Protein AF-A0A7C3SSB2-F1 (afdb_monomer_lite)

Structure (mmCIF, N/CA/C/O backbone):
data_AF-A0A7C3SSB2-F1
#
_entry.id   AF-A0A7C3SSB2-F1
#
loop_
_atom_site.group_PDB
_atom_site.id
_atom_site.type_symbol
_atom_site.label_atom_id
_atom_site.label_alt_id
_atom_site.label_comp_id
_atom_site.label_asym_id
_atom_site.label_entity_id
_atom_site.label_seq_id
_atom_site.pdbx_PDB_ins_code
_atom_site.Cartn_x
_atom_site.Cartn_y
_atom_site.Cartn_z
_atom_site.occupancy
_atom_site.B_iso_or_equiv
_atom_site.auth_seq_id
_atom_site.auth_comp_id
_atom_site.auth_asym_id
_atom_site.auth_atom_id
_atom_site.pdbx_PDB_model_num
ATOM 1 N N . MET A 1 1 ? -32.236 -20.055 51.423 1.00 51.62 1 MET A N 1
ATOM 2 C CA . MET A 1 1 ? -33.042 -19.809 50.203 1.00 51.62 1 MET A CA 1
ATOM 3 C C . MET A 1 1 ? -32.520 -18.613 49.376 1.00 51.62 1 MET A C 1
ATOM 5 O O . MET A 1 1 ? -33.290 -18.018 48.640 1.00 51.62 1 MET A O 1
ATOM 9 N N . PHE A 1 2 ? -31.217 -18.276 49.443 1.00 52.78 2 PHE A N 1
ATOM 10 C CA . PHE A 1 2 ? -30.633 -17.080 48.796 1.00 52.78 2 PHE A CA 1
ATOM 11 C C . PHE A 1 2 ? -29.682 -17.376 47.610 1.00 52.78 2 PHE A C 1
ATOM 13 O O . PHE A 1 2 ? -29.154 -16.440 47.021 1.00 52.78 2 PHE A O 1
ATOM 20 N N . ASN A 1 3 ? -29.485 -18.641 47.216 1.00 57.94 3 ASN A N 1
ATOM 21 C CA . ASN A 1 3 ? -28.433 -19.020 46.255 1.00 57.94 3 ASN A CA 1
ATOM 22 C C . ASN A 1 3 ? -28.807 -18.801 44.774 1.00 57.94 3 ASN A C 1
ATOM 24 O O . ASN A 1 3 ? -28.004 -18.315 43.990 1.00 57.94 3 ASN A O 1
ATOM 28 N N . ASN A 1 4 ? -30.065 -19.043 44.397 1.00 60.53 4 ASN A N 1
ATOM 29 C CA . ASN A 1 4 ? -30.451 -19.156 42.981 1.00 60.53 4 ASN A CA 1
ATOM 30 C C . ASN A 1 4 ? -30.357 -17.838 42.185 1.00 60.53 4 ASN A C 1
ATOM 32 O O . ASN A 1 4 ? -30.259 -17.854 40.957 1.00 60.53 4 ASN A O 1
ATOM 36 N N . ARG A 1 5 ? -30.418 -16.685 42.868 1.00 61.84 5 ARG A N 1
ATOM 37 C CA . ARG A 1 5 ? -30.336 -15.365 42.218 1.00 61.84 5 ARG A CA 1
ATOM 38 C C . ARG A 1 5 ? -28.901 -14.932 41.934 1.00 61.84 5 ARG A C 1
ATOM 40 O O . ARG A 1 5 ? -28.680 -14.267 40.929 1.00 61.84 5 ARG A O 1
ATOM 47 N N . LEU A 1 6 ? -27.946 -15.336 42.771 1.00 60.91 6 LEU A N 1
ATOM 48 C CA . LEU A 1 6 ? -26.520 -15.074 42.554 1.00 60.91 6 LEU A CA 1
ATOM 49 C C . LEU A 1 6 ? -25.970 -15.962 41.427 1.00 60.91 6 LEU A C 1
ATOM 51 O O . LEU A 1 6 ? -25.286 -15.457 40.541 1.00 60.91 6 LEU A O 1
ATOM 55 N N . ASP A 1 7 ? -26.379 -17.233 41.386 1.00 73.44 7 ASP A N 1
ATOM 56 C CA . ASP A 1 7 ? -25.974 -18.197 40.349 1.00 73.44 7 ASP A CA 1
ATOM 57 C C . ASP A 1 7 ? -26.478 -17.791 38.945 1.00 73.44 7 ASP A C 1
ATOM 59 O O . ASP A 1 7 ? -25.761 -17.898 37.947 1.00 73.44 7 ASP A O 1
ATOM 63 N N . SER A 1 8 ? -27.695 -17.240 38.867 1.00 74.38 8 SER A N 1
ATOM 64 C CA . SER A 1 8 ? -28.274 -16.736 37.610 1.00 74.38 8 SER A CA 1
ATOM 65 C C . SER A 1 8 ? -27.573 -15.470 37.105 1.00 74.38 8 SER A C 1
ATOM 67 O O . SER A 1 8 ? -27.343 -15.339 35.907 1.00 74.38 8 SER A O 1
ATOM 69 N N . ILE A 1 9 ? -27.199 -14.547 37.999 1.00 78.06 9 ILE A N 1
ATOM 70 C CA . ILE A 1 9 ? -26.464 -13.324 37.631 1.00 78.06 9 ILE A CA 1
ATOM 71 C C . ILE A 1 9 ? -25.060 -13.671 37.137 1.00 78.06 9 ILE A C 1
ATOM 73 O O . ILE A 1 9 ? -24.618 -13.132 36.124 1.00 78.06 9 ILE A O 1
ATOM 77 N N . LEU A 1 10 ? -24.383 -14.603 37.812 1.00 73.81 10 LEU A N 1
ATOM 78 C CA . LEU A 1 10 ? -23.064 -15.072 37.400 1.00 73.81 10 LEU A CA 1
ATOM 79 C C . LEU A 1 10 ? -23.122 -15.734 36.015 1.00 73.81 10 LEU A C 1
ATOM 81 O O . LEU A 1 10 ? -22.282 -15.460 35.165 1.00 73.81 10 LEU A O 1
ATOM 85 N N . THR A 1 11 ? -24.159 -16.536 35.758 1.00 79.19 11 THR A N 1
ATOM 86 C CA . THR A 1 11 ? -24.369 -17.190 34.458 1.00 79.19 11 THR A CA 1
ATOM 87 C C . THR A 1 11 ? -24.627 -16.168 33.348 1.00 79.19 11 THR A C 1
ATOM 89 O O . THR A 1 11 ? -24.031 -16.261 32.278 1.00 79.19 11 THR A O 1
ATOM 92 N N . VAL A 1 12 ? -25.461 -15.153 33.598 1.00 79.38 12 VAL A N 1
ATOM 93 C CA . VAL A 1 12 ? -25.726 -14.076 32.627 1.00 79.38 12 VAL A CA 1
ATOM 94 C C . VAL A 1 12 ? -24.457 -13.269 32.335 1.00 79.38 12 VAL A C 1
ATOM 96 O O . VAL A 1 12 ? -24.174 -12.990 31.174 1.00 79.38 12 VAL A O 1
ATOM 99 N N . LEU A 1 13 ? -23.659 -12.942 33.356 1.00 77.12 13 LEU A N 1
ATOM 100 C CA . LEU A 1 13 ? -22.396 -12.215 33.184 1.00 77.12 13 LEU A CA 1
ATOM 101 C C . LEU A 1 13 ? -21.365 -13.016 32.378 1.00 77.12 13 LEU A C 1
ATOM 103 O O . LEU A 1 13 ? -20.706 -12.449 31.511 1.00 77.12 13 LEU A O 1
ATOM 107 N N . VAL A 1 14 ? -21.260 -14.328 32.612 1.00 77.12 14 VAL A N 1
ATOM 108 C CA . VAL A 1 14 ? -20.374 -15.212 31.838 1.00 77.12 14 VAL A CA 1
ATOM 109 C C . VAL A 1 14 ? -20.831 -15.311 30.380 1.00 77.12 14 VAL A C 1
ATOM 111 O O . VAL A 1 14 ? -20.005 -15.204 29.480 1.00 77.12 14 VAL A O 1
ATOM 114 N N . VAL A 1 15 ? -22.136 -15.438 30.120 1.00 74.69 15 VAL A N 1
ATOM 115 C CA . VAL A 1 15 ? -22.673 -15.481 28.748 1.00 74.69 15 VAL A CA 1
ATOM 116 C C . VAL A 1 15 ? -22.433 -14.159 28.011 1.00 74.69 15 VAL A C 1
ATOM 118 O O . VAL A 1 15 ? -21.982 -14.177 26.870 1.00 74.69 15 VAL A O 1
ATOM 121 N N . VAL A 1 16 ? -22.654 -13.009 28.656 1.00 74.19 16 VAL A N 1
ATOM 122 C CA . VAL A 1 16 ? -22.381 -11.688 28.057 1.00 74.19 16 VAL A CA 1
ATOM 123 C C . VAL A 1 16 ? -20.888 -11.498 27.771 1.00 74.19 16 VAL A C 1
ATOM 125 O O . VAL A 1 16 ? -20.537 -10.986 26.710 1.00 74.19 16 VAL A O 1
ATOM 128 N N . ALA A 1 17 ? -20.005 -11.959 28.661 1.00 69.81 17 ALA A N 1
ATOM 129 C CA . ALA A 1 17 ? -18.559 -11.900 28.446 1.00 69.81 17 ALA A CA 1
ATOM 130 C C . ALA A 1 17 ? -18.095 -12.767 27.258 1.00 69.81 17 ALA A C 1
ATOM 132 O O . ALA A 1 17 ? -17.182 -12.367 26.542 1.00 69.81 17 ALA A O 1
ATOM 133 N N . ILE A 1 18 ? -18.745 -13.910 27.005 1.00 67.88 18 ILE A N 1
ATOM 134 C CA . ILE A 1 18 ? -18.444 -14.786 25.857 1.00 67.88 18 ILE A CA 1
ATOM 135 C C . ILE A 1 18 ? -18.898 -14.160 24.526 1.00 67.88 18 ILE A C 1
ATOM 137 O O . ILE A 1 18 ? -18.250 -14.369 23.505 1.00 67.88 18 ILE A O 1
ATOM 141 N N . PHE A 1 19 ? -19.974 -13.367 24.516 1.00 61.47 19 PHE A N 1
ATOM 142 C CA . PHE A 1 19 ? -20.441 -12.668 23.308 1.00 61.47 19 PHE A CA 1
ATOM 143 C C . PHE A 1 19 ? -19.712 -11.346 23.026 1.00 61.47 19 PHE A C 1
ATOM 145 O O . PHE A 1 19 ? -19.799 -10.833 21.914 1.00 61.47 19 PHE A O 1
ATOM 152 N N . ALA A 1 20 ? -18.969 -10.803 23.991 1.00 65.69 20 ALA A N 1
ATOM 153 C CA . ALA A 1 20 ? -18.216 -9.557 23.842 1.00 65.69 20 ALA A CA 1
ATOM 154 C C . ALA A 1 20 ? -16.820 -9.753 23.217 1.00 65.69 20 ALA A C 1
ATOM 156 O O . ALA A 1 20 ? -15.899 -8.987 23.504 1.00 65.69 20 ALA A O 1
ATOM 157 N N . VAL A 1 21 ? -16.635 -10.770 22.367 1.00 64.25 21 VAL A N 1
ATOM 158 C CA . VAL A 1 21 ? -15.401 -10.899 21.583 1.00 64.25 21 VAL A CA 1
ATOM 159 C C . VAL A 1 21 ? -15.396 -9.780 20.547 1.00 64.25 21 VAL A C 1
ATOM 161 O O . VAL A 1 21 ? -16.152 -9.809 19.577 1.00 64.25 21 VAL A O 1
ATOM 164 N N . ALA A 1 22 ? -14.557 -8.770 20.769 1.00 62.12 22 ALA A N 1
ATOM 165 C CA . ALA A 1 22 ? -14.260 -7.771 19.758 1.00 62.12 22 ALA A CA 1
ATOM 166 C C . ALA A 1 22 ? -13.629 -8.487 18.558 1.00 62.12 22 ALA A C 1
ATOM 168 O O . ALA A 1 22 ? -12.539 -9.046 18.668 1.00 62.12 22 ALA A O 1
ATOM 169 N N . VAL A 1 23 ? -14.326 -8.498 17.422 1.00 62.84 23 VAL A N 1
ATOM 170 C CA . VAL A 1 23 ? -13.698 -8.857 16.149 1.00 62.84 23 VAL A CA 1
ATOM 171 C C . VAL A 1 23 ? -12.656 -7.768 15.881 1.00 62.84 23 VAL A C 1
ATOM 173 O O . VAL A 1 23 ? -13.039 -6.594 15.862 1.00 62.84 23 VAL A O 1
ATOM 176 N N . PRO A 1 24 ? -11.359 -8.097 15.740 1.00 61.25 24 PRO A N 1
ATOM 177 C CA . PRO A 1 24 ? -10.380 -7.087 15.371 1.00 61.25 24 PRO A CA 1
ATOM 178 C C . PRO A 1 24 ? -10.797 -6.507 14.017 1.00 61.25 24 PRO A C 1
ATOM 180 O O . PRO A 1 24 ? -11.103 -7.253 13.086 1.00 61.25 24 PRO A O 1
ATOM 183 N N . ALA A 1 25 ? -10.865 -5.180 13.916 1.00 65.50 25 ALA A N 1
ATOM 184 C CA . ALA A 1 25 ? -10.977 -4.545 12.611 1.00 65.50 25 ALA A CA 1
ATOM 185 C C . ALA A 1 25 ? -9.742 -4.955 11.796 1.00 65.50 25 ALA A C 1
ATOM 187 O O . ALA A 1 25 ? -8.629 -4.845 12.311 1.00 65.50 25 ALA A O 1
ATOM 188 N N . ARG A 1 26 ? -9.939 -5.458 10.571 1.00 69.50 26 ARG A N 1
ATOM 189 C CA . ARG A 1 26 ? -8.825 -5.693 9.645 1.00 69.50 26 ARG A CA 1
ATOM 190 C C . ARG A 1 26 ? -8.131 -4.366 9.373 1.00 69.50 26 ARG A C 1
ATOM 192 O O . ARG A 1 26 ? -8.814 -3.366 9.131 1.00 69.50 26 ARG A O 1
ATOM 199 N N . ALA A 1 27 ? -6.810 -4.345 9.495 1.00 84.69 27 ALA A N 1
ATOM 200 C CA . ALA A 1 27 ? -6.047 -3.149 9.201 1.00 84.69 27 ALA A CA 1
ATOM 201 C C . ALA A 1 27 ? -6.006 -2.950 7.680 1.00 84.69 27 ALA A C 1
ATOM 203 O O . ALA A 1 27 ? -6.110 -3.895 6.899 1.00 84.69 27 ALA A O 1
ATOM 204 N N . VAL A 1 28 ? -5.906 -1.694 7.257 1.00 95.94 28 VAL A N 1
ATOM 205 C CA . VAL A 1 28 ? -5.693 -1.346 5.851 1.00 95.94 28 VAL A CA 1
ATOM 206 C C . VAL A 1 28 ? -4.252 -0.893 5.716 1.00 95.94 28 VAL A C 1
ATOM 208 O O . VAL A 1 28 ? -3.819 -0.007 6.455 1.00 95.94 28 VAL A O 1
ATOM 211 N N . VAL A 1 29 ? -3.538 -1.493 4.770 1.00 98.12 29 VAL A N 1
ATOM 212 C CA . VAL A 1 29 ? -2.202 -1.079 4.356 1.00 98.12 29 VAL A CA 1
ATOM 213 C C . VAL A 1 29 ? -2.319 -0.234 3.090 1.00 98.12 29 VAL A C 1
ATOM 215 O O . VAL A 1 29 ? -2.959 -0.626 2.115 1.00 98.12 29 VAL A O 1
ATOM 218 N N . TYR A 1 30 ? -1.708 0.942 3.100 1.00 97.56 30 TYR A N 1
ATOM 219 C CA . TYR A 1 30 ? -1.768 1.909 2.013 1.00 97.56 30 TYR A CA 1
ATOM 220 C C . TYR A 1 30 ? -0.507 1.846 1.159 1.00 97.56 30 TYR A C 1
ATOM 222 O O . TYR A 1 30 ? 0.613 1.824 1.677 1.00 97.56 30 TYR A O 1
ATOM 230 N N . VAL A 1 31 ? -0.705 1.876 -0.157 1.00 97.69 31 VAL A N 1
ATOM 231 C CA . VAL A 1 31 ? 0.366 1.932 -1.153 1.00 97.69 31 VAL A CA 1
ATOM 232 C C . VAL A 1 31 ? 0.121 3.123 -2.067 1.00 97.69 31 VAL A C 1
ATOM 234 O O . VAL A 1 31 ? -0.892 3.191 -2.762 1.00 97.69 31 VAL A O 1
ATOM 237 N N . ASP A 1 32 ? 1.063 4.052 -2.110 1.00 95.62 32 ASP A N 1
ATOM 238 C CA . ASP A 1 32 ? 1.027 5.225 -2.969 1.00 95.62 32 ASP A CA 1
ATOM 239 C C . ASP A 1 32 ? 2.446 5.607 -3.396 1.00 95.62 32 ASP A C 1
ATOM 241 O O . ASP A 1 32 ? 3.270 6.058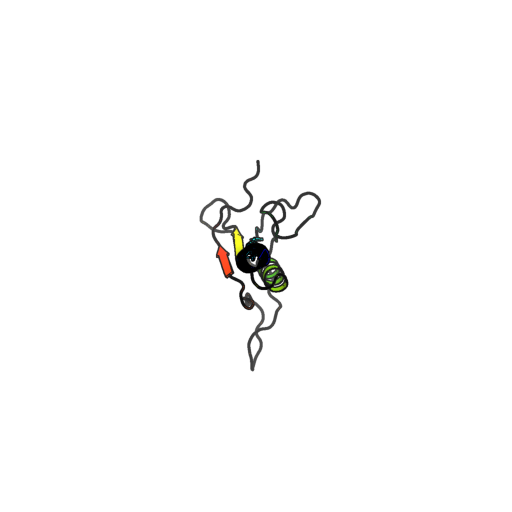 -2.602 1.00 95.62 32 ASP A O 1
ATOM 245 N N . LYS A 1 33 ? 2.702 5.479 -4.702 1.00 93.00 33 LYS A N 1
ATOM 246 C CA . LYS A 1 33 ? 3.995 5.786 -5.321 1.00 93.00 33 LYS A CA 1
ATOM 247 C C . LYS A 1 33 ? 4.430 7.241 -5.121 1.00 93.00 33 LYS A C 1
ATOM 249 O O . LYS A 1 33 ? 5.616 7.550 -5.221 1.00 93.00 33 LYS A O 1
ATOM 254 N N . MET A 1 34 ? 3.475 8.138 -4.880 1.00 91.56 34 MET A N 1
ATOM 255 C CA . MET A 1 34 ?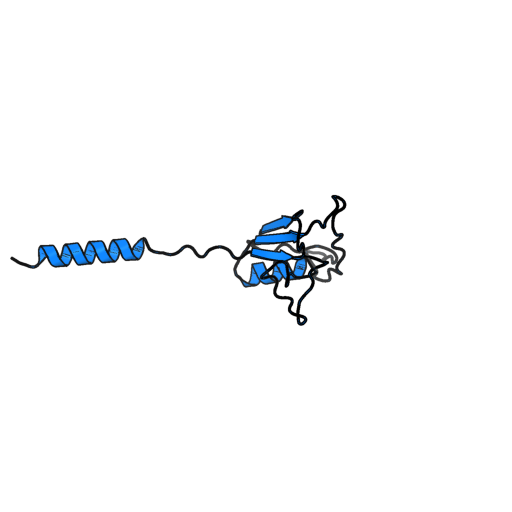 3.697 9.572 -4.709 1.00 91.56 34 MET A CA 1
ATOM 256 C C . MET A 1 34 ? 3.459 10.039 -3.267 1.00 91.56 34 MET A C 1
ATOM 258 O O . MET A 1 34 ? 3.372 11.247 -3.031 1.00 91.56 34 MET A O 1
ATOM 262 N N . ALA A 1 35 ? 3.391 9.116 -2.298 1.00 93.25 35 ALA A N 1
ATOM 263 C CA . ALA A 1 35 ? 3.249 9.466 -0.890 1.00 93.25 35 ALA A CA 1
ATOM 264 C C . ALA A 1 35 ? 4.358 10.438 -0.432 1.00 93.25 35 ALA A C 1
ATOM 266 O O . ALA A 1 35 ? 5.539 10.241 -0.746 1.00 93.25 35 ALA A O 1
ATOM 267 N N . PRO A 1 36 ? 4.016 11.482 0.347 1.00 92.56 36 PRO A N 1
ATOM 268 C CA . PRO A 1 36 ? 4.959 12.523 0.751 1.00 92.56 36 PRO A CA 1
ATOM 269 C C . PRO A 1 36 ? 5.978 12.062 1.800 1.00 92.56 36 PRO A C 1
ATOM 271 O O . PRO A 1 36 ? 7.008 12.719 1.945 1.00 92.56 36 PRO A O 1
ATOM 274 N N . ARG A 1 37 ? 5.690 10.983 2.549 1.00 92.75 37 ARG A N 1
ATOM 275 C CA . ARG A 1 37 ? 6.576 10.367 3.556 1.00 92.75 37 ARG A CA 1
ATOM 276 C C . ARG A 1 37 ? 7.211 11.400 4.502 1.00 92.75 37 ARG A C 1
ATOM 278 O O . ARG A 1 37 ? 8.435 11.568 4.530 1.00 92.75 37 ARG A O 1
ATOM 285 N N . PRO A 1 38 ? 6.403 12.153 5.275 1.00 89.56 38 PRO A N 1
ATOM 286 C CA . PRO A 1 38 ? 6.919 13.194 6.154 1.00 89.56 38 PRO A CA 1
ATOM 287 C C . PRO A 1 38 ? 7.918 12.606 7.157 1.00 89.56 38 PRO A C 1
ATOM 289 O O . PRO A 1 38 ? 7.658 11.594 7.802 1.00 89.56 38 PRO A O 1
ATOM 292 N N . GLY A 1 39 ? 9.087 13.238 7.276 1.00 90.44 39 GLY A N 1
ATOM 293 C CA . GLY A 1 39 ? 10.162 12.739 8.139 1.00 90.44 39 GLY A CA 1
ATOM 294 C C . GLY A 1 39 ? 10.822 11.442 7.654 1.00 90.44 39 GLY A C 1
ATOM 295 O O . GLY A 1 39 ? 11.584 10.853 8.413 1.00 90.44 39 GLY A O 1
ATOM 296 N N . GLY A 1 40 ? 10.551 11.009 6.417 1.00 90.88 40 GLY A N 1
ATOM 297 C CA . GLY A 1 40 ? 11.067 9.760 5.856 1.00 90.88 40 GLY A CA 1
ATOM 298 C C . GLY A 1 40 ? 10.376 8.507 6.394 1.00 90.88 40 GLY A C 1
ATOM 299 O O . GLY A 1 40 ? 10.949 7.428 6.304 1.00 90.88 40 GLY A O 1
ATOM 300 N N . VAL A 1 41 ? 9.187 8.646 6.991 1.00 95.19 41 VAL A N 1
ATOM 301 C CA . VAL A 1 41 ? 8.409 7.508 7.497 1.00 95.19 41 VAL A CA 1
ATOM 302 C C . VAL A 1 41 ? 7.587 6.898 6.368 1.00 95.19 41 VAL A C 1
ATOM 304 O O . VAL A 1 41 ? 6.808 7.589 5.709 1.00 95.19 41 VAL A O 1
ATOM 307 N N . GLU A 1 42 ? 7.754 5.594 6.198 1.00 96.06 42 GLU A N 1
ATOM 308 C CA . GLU A 1 42 ? 7.083 4.752 5.216 1.00 96.06 42 GLU A CA 1
ATOM 309 C C . GLU A 1 42 ? 6.670 3.464 5.932 1.00 96.06 42 GLU A C 1
ATOM 311 O O . GLU A 1 42 ? 7.477 2.563 6.147 1.00 96.06 42 GLU A O 1
ATOM 316 N N . ASP A 1 43 ? 5.440 3.456 6.439 1.00 96.12 43 ASP A N 1
ATOM 317 C CA . ASP A 1 43 ? 4.907 2.396 7.300 1.00 96.12 43 ASP A CA 1
ATOM 318 C C . ASP A 1 43 ? 3.612 1.775 6.761 1.00 96.12 43 ASP A C 1
ATOM 320 O O . ASP A 1 43 ? 3.120 0.799 7.324 1.00 96.12 43 ASP A O 1
ATOM 324 N N . GLY A 1 44 ? 3.044 2.331 5.688 1.00 96.50 44 GLY A N 1
ATOM 325 C CA . GLY A 1 44 ? 1.819 1.825 5.084 1.00 96.50 44 GLY A CA 1
ATOM 326 C C . GLY A 1 44 ? 0.560 2.056 5.919 1.00 96.50 44 GLY A C 1
ATOM 327 O O . GLY A 1 44 ? -0.487 1.544 5.546 1.00 96.50 44 GLY A O 1
ATOM 328 N N . LEU A 1 45 ? 0.605 2.803 7.028 1.00 94.88 45 LEU A N 1
ATOM 329 C CA . LEU A 1 45 ? -0.542 2.941 7.942 1.00 94.88 45 LEU A CA 1
ATOM 330 C C . LEU A 1 45 ? -1.483 4.095 7.576 1.00 94.88 45 LEU A C 1
ATOM 332 O O . LEU A 1 45 ? -2.614 4.164 8.061 1.00 94.88 45 LEU A O 1
ATOM 336 N N . THR A 1 46 ? -1.031 5.014 6.722 1.00 95.06 46 THR A N 1
ATOM 337 C CA . THR A 1 46 ? -1.822 6.135 6.202 1.00 95.06 46 THR A CA 1
ATOM 338 C C . THR A 1 46 ? -1.431 6.430 4.758 1.00 95.06 46 THR A C 1
ATOM 340 O O . THR A 1 46 ? -0.326 6.097 4.349 1.00 95.06 46 THR A O 1
ATOM 343 N N . TRP A 1 47 ? -2.260 7.159 4.003 1.00 95.50 47 TRP A N 1
ATOM 344 C CA . TRP A 1 47 ? -1.855 7.664 2.682 1.00 95.50 47 TRP A CA 1
ATOM 345 C C . TRP A 1 47 ? -0.585 8.534 2.718 1.00 95.50 47 TRP A C 1
ATOM 347 O O . TRP A 1 47 ? 0.189 8.534 1.769 1.00 95.50 47 TRP A O 1
ATOM 357 N N . ALA A 1 48 ? -0.341 9.277 3.806 1.00 94.94 48 ALA A N 1
ATOM 358 C CA . ALA A 1 48 ? 0.830 10.152 3.917 1.00 94.94 48 ALA A CA 1
ATOM 359 C C . ALA A 1 48 ? 2.146 9.375 4.102 1.00 94.94 48 ALA A C 1
ATOM 361 O O . ALA A 1 48 ? 3.206 9.860 3.704 1.00 94.94 48 ALA A O 1
ATOM 362 N N . THR A 1 49 ? 2.063 8.195 4.713 1.00 96.50 49 THR A N 1
ATOM 363 C CA . THR A 1 49 ? 3.182 7.296 5.035 1.00 96.50 49 THR A CA 1
ATOM 364 C C . THR A 1 49 ? 3.080 5.970 4.278 1.00 96.50 49 THR A C 1
ATOM 366 O O . THR A 1 49 ? 3.661 4.973 4.700 1.00 96.50 49 THR A O 1
ATOM 369 N N . ALA A 1 50 ? 2.319 5.949 3.181 1.00 97.31 50 ALA A N 1
ATOM 370 C CA . ALA A 1 50 ? 2.095 4.769 2.359 1.00 97.31 50 ALA A CA 1
ATOM 371 C C . ALA A 1 50 ? 3.403 4.260 1.737 1.00 97.31 50 ALA A C 1
ATOM 373 O O . ALA A 1 50 ? 4.307 5.056 1.477 1.00 97.31 50 ALA A O 1
ATOM 374 N N . PHE A 1 51 ? 3.469 2.952 1.482 1.00 97.69 51 PHE A N 1
ATOM 375 C CA . PHE A 1 51 ? 4.579 2.356 0.733 1.00 97.69 51 PHE A CA 1
ATOM 376 C C . PHE A 1 51 ? 4.562 2.816 -0.722 1.00 97.69 51 PHE A C 1
ATOM 378 O O . PHE A 1 51 ? 3.487 2.963 -1.309 1.00 97.69 51 PHE A O 1
ATOM 385 N N . ASP A 1 52 ? 5.729 2.989 -1.334 1.00 95.69 52 ASP A N 1
ATOM 386 C CA . ASP A 1 52 ? 5.828 3.310 -2.756 1.00 95.69 52 ASP A CA 1
ATOM 387 C C . ASP A 1 52 ? 5.785 2.076 -3.676 1.00 95.69 52 ASP A C 1
ATOM 389 O O . ASP A 1 52 ? 5.483 2.218 -4.870 1.00 95.69 52 ASP A O 1
ATOM 393 N N . THR A 1 53 ? 5.964 0.868 -3.125 1.00 96.31 53 THR A N 1
ATOM 394 C CA . THR A 1 53 ? 5.815 -0.400 -3.850 1.00 96.31 53 THR A CA 1
ATOM 395 C C . THR A 1 53 ? 4.608 -1.225 -3.400 1.00 96.31 53 THR A C 1
ATOM 397 O O . THR A 1 53 ? 4.200 -1.220 -2.238 1.00 96.31 53 THR A O 1
ATOM 400 N N . ILE A 1 54 ? 4.025 -1.990 -4.334 1.00 97.06 54 ILE A N 1
ATOM 401 C CA . ILE A 1 54 ? 2.894 -2.874 -4.011 1.00 97.06 54 ILE A CA 1
ATOM 402 C C . ILE A 1 54 ? 3.349 -4.068 -3.163 1.00 97.06 54 ILE A C 1
ATOM 404 O O . ILE A 1 54 ? 2.611 -4.491 -2.273 1.00 97.06 54 ILE A O 1
ATOM 408 N N . GLN A 1 55 ? 4.544 -4.609 -3.420 1.00 96.69 55 GLN A N 1
ATOM 409 C CA . GLN A 1 55 ? 5.015 -5.799 -2.709 1.00 96.69 55 GLN A CA 1
ATOM 410 C C . GLN A 1 55 ? 5.218 -5.522 -1.212 1.00 96.69 55 GLN A C 1
ATOM 412 O O . GLN A 1 55 ? 4.765 -6.322 -0.407 1.00 96.69 55 GLN A O 1
ATOM 417 N N . GLU A 1 56 ? 5.762 -4.364 -0.818 1.00 96.81 56 GLU A N 1
ATOM 418 C CA . GLU A 1 56 ? 5.892 -4.001 0.605 1.00 96.81 56 GLU A CA 1
ATOM 419 C C . GLU A 1 56 ? 4.536 -3.918 1.319 1.00 96.81 56 GLU A C 1
ATOM 421 O O . GLU A 1 56 ? 4.395 -4.372 2.456 1.00 96.81 56 GLU A O 1
ATOM 426 N N . GLY A 1 57 ? 3.510 -3.398 0.635 1.00 97.50 57 GLY A N 1
ATOM 427 C CA . GLY A 1 57 ? 2.152 -3.366 1.172 1.00 97.50 57 GLY A CA 1
ATOM 428 C C . GLY A 1 57 ? 1.573 -4.765 1.402 1.00 97.50 57 GLY A C 1
ATOM 429 O O . GLY A 1 57 ? 0.969 -5.023 2.445 1.00 97.50 57 GLY A O 1
ATOM 430 N N . ILE A 1 58 ? 1.788 -5.680 0.452 1.00 97.25 58 ILE A N 1
ATOM 431 C CA . ILE A 1 58 ? 1.376 -7.086 0.575 1.00 97.25 58 ILE A CA 1
ATOM 432 C C . ILE A 1 58 ? 2.134 -7.780 1.710 1.00 97.25 58 ILE A C 1
ATOM 434 O O . ILE A 1 58 ? 1.514 -8.465 2.526 1.00 97.25 58 ILE A O 1
ATOM 438 N N . ASP A 1 59 ? 3.447 -7.576 1.792 1.00 95.88 59 ASP A N 1
ATOM 439 C CA . ASP A 1 59 ? 4.308 -8.209 2.789 1.00 95.88 59 ASP A CA 1
ATOM 440 C C . ASP A 1 59 ? 3.914 -7.772 4.209 1.00 95.88 59 ASP A C 1
ATOM 442 O O . ASP A 1 59 ? 3.807 -8.610 5.111 1.00 95.88 59 ASP A O 1
ATOM 446 N N . LEU A 1 60 ? 3.610 -6.481 4.414 1.00 96.81 60 LEU A N 1
ATOM 447 C CA . LEU A 1 60 ? 3.103 -5.995 5.699 1.00 96.81 60 LEU A CA 1
ATOM 448 C C . LEU A 1 60 ? 1.720 -6.577 6.021 1.00 96.81 60 LEU A C 1
ATOM 450 O O . LEU A 1 60 ? 1.514 -7.062 7.132 1.00 96.81 60 LEU A O 1
ATOM 454 N N . ALA A 1 61 ? 0.782 -6.569 5.069 1.00 96.69 61 ALA A N 1
ATOM 455 C CA . ALA A 1 61 ? -0.557 -7.123 5.282 1.00 96.69 61 ALA A CA 1
ATOM 456 C C . ALA A 1 61 ? -0.510 -8.620 5.644 1.00 96.69 61 ALA A C 1
ATOM 458 O O . ALA A 1 61 ? -1.251 -9.085 6.513 1.00 96.69 61 ALA A O 1
ATOM 459 N N . SER A 1 62 ? 0.399 -9.372 5.020 1.00 95.38 62 SER A N 1
ATOM 460 C CA . SER A 1 62 ? 0.672 -10.769 5.366 1.00 95.38 62 SER A CA 1
ATOM 461 C C . SER A 1 62 ? 1.237 -10.899 6.784 1.00 95.38 62 SER A C 1
ATOM 463 O O . SER A 1 62 ? 0.729 -11.685 7.587 1.00 95.38 62 SER A O 1
ATOM 465 N N . ALA A 1 63 ? 2.222 -10.069 7.148 1.00 94.31 63 ALA A N 1
ATOM 466 C CA . A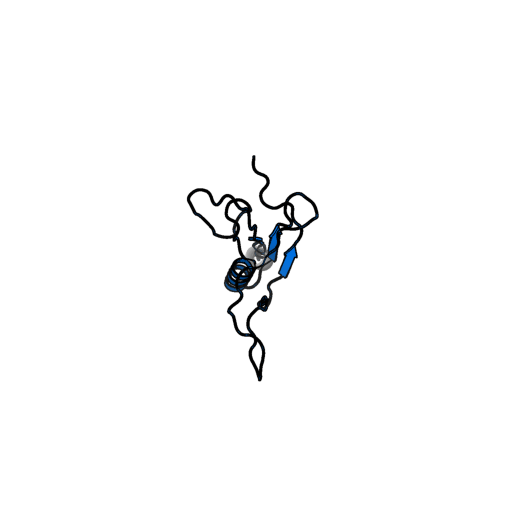LA A 1 63 ? 2.825 -10.063 8.483 1.00 94.31 63 ALA A CA 1
ATOM 467 C C . ALA A 1 63 ? 1.825 -9.730 9.610 1.00 94.31 63 ALA A C 1
ATOM 469 O O . ALA A 1 63 ? 2.012 -10.166 10.748 1.00 94.31 63 ALA A O 1
ATOM 470 N N . LEU A 1 64 ? 0.752 -8.998 9.297 1.00 91.44 64 LEU A N 1
ATOM 471 C CA . LEU A 1 64 ? -0.352 -8.691 10.211 1.00 91.44 64 LEU A CA 1
ATOM 472 C C . LEU A 1 64 ? -1.404 -9.814 10.315 1.00 91.44 64 LEU A C 1
ATOM 474 O O . LEU A 1 64 ? -2.313 -9.732 11.141 1.00 91.44 64 LEU A O 1
ATOM 478 N N . GLY A 1 65 ? -1.253 -10.904 9.554 1.00 90.06 65 GLY A N 1
ATOM 479 C CA . GLY A 1 65 ? -2.143 -12.069 9.586 1.00 90.06 65 GLY A CA 1
ATOM 480 C C . GLY A 1 65 ? -3.233 -12.071 8.510 1.00 90.06 65 GLY A C 1
ATOM 481 O O . GLY A 1 65 ? -4.182 -12.855 8.616 1.00 90.06 65 GLY A O 1
ATOM 482 N N . GLY A 1 66 ? -3.095 -11.233 7.480 1.00 86.06 66 GLY A N 1
ATOM 483 C CA . GLY A 1 66 ? -4.021 -11.125 6.357 1.00 86.06 66 GLY A CA 1
ATOM 484 C C . GLY A 1 66 ? -4.946 -9.917 6.483 1.00 86.06 66 GLY A C 1
ATOM 485 O O . GLY A 1 66 ? -5.903 -9.934 7.261 1.00 86.06 66 GLY A O 1
ATOM 486 N N . ASP A 1 67 ? -4.677 -8.910 5.655 1.00 90.50 67 ASP A N 1
ATOM 487 C CA . ASP A 1 67 ? -5.320 -7.595 5.662 1.00 90.50 67 ASP A CA 1
ATOM 488 C C . ASP A 1 67 ? -5.602 -7.083 4.237 1.00 90.50 67 ASP A C 1
ATOM 490 O O . ASP A 1 67 ? -5.310 -7.744 3.231 1.00 90.50 67 ASP A O 1
ATOM 494 N N . GLU A 1 68 ? -6.220 -5.905 4.149 1.00 96.56 68 GLU A N 1
ATOM 495 C CA . GLU A 1 68 ? -6.469 -5.228 2.879 1.00 96.56 68 GLU A CA 1
ATOM 496 C C . GLU A 1 68 ? -5.303 -4.311 2.506 1.00 96.56 68 GLU A C 1
ATOM 498 O O . GLU A 1 68 ? -4.796 -3.561 3.335 1.00 96.56 68 GLU A O 1
ATOM 503 N N . VAL A 1 69 ? -4.931 -4.316 1.230 1.00 98.38 69 VAL A N 1
ATOM 504 C CA . VAL A 1 69 ? -3.953 -3.407 0.633 1.00 98.38 69 VAL A CA 1
ATOM 505 C C . VAL A 1 69 ? -4.679 -2.504 -0.354 1.00 98.38 69 VAL A C 1
ATOM 507 O O . VAL A 1 69 ? -5.303 -2.984 -1.305 1.00 98.38 69 VAL A O 1
ATOM 510 N N . TRP A 1 70 ? -4.627 -1.195 -0.122 1.00 97.62 70 TRP A N 1
ATOM 511 C CA . TRP A 1 70 ? -5.282 -0.178 -0.944 1.00 97.62 70 TRP A CA 1
ATOM 512 C C . TRP A 1 70 ? -4.235 0.616 -1.728 1.00 97.62 70 TRP A C 1
ATOM 514 O O . TRP A 1 70 ? -3.416 1.329 -1.149 1.00 97.62 70 TRP A O 1
ATOM 524 N N . VAL A 1 71 ? -4.275 0.501 -3.057 1.00 97.31 71 VAL A N 1
ATOM 525 C CA . VAL A 1 71 ? -3.280 1.076 -3.972 1.00 97.31 71 VAL A CA 1
ATOM 526 C C . VAL A 1 71 ? -3.813 2.331 -4.669 1.00 97.31 71 VAL A C 1
ATOM 528 O O . VAL A 1 71 ? -4.870 2.307 -5.316 1.00 97.31 71 VAL A O 1
ATOM 531 N N . ALA A 1 72 ? -3.063 3.428 -4.587 1.00 95.44 72 ALA A N 1
ATOM 532 C CA . ALA A 1 72 ? -3.373 4.674 -5.275 1.00 95.44 72 ALA A CA 1
ATOM 533 C C . ALA A 1 72 ? -3.322 4.509 -6.806 1.00 95.44 72 ALA A C 1
ATOM 535 O O . ALA A 1 72 ? -2.364 3.999 -7.380 1.00 95.44 72 ALA A O 1
ATOM 536 N N . GLY A 1 73 ? -4.362 4.979 -7.490 1.00 92.00 73 GLY A N 1
ATOM 537 C CA . GLY A 1 73 ? -4.433 5.095 -8.945 1.00 92.00 73 GLY A CA 1
ATOM 538 C C . GLY A 1 73 ? -3.919 6.435 -9.477 1.00 92.00 73 GLY A C 1
ATOM 539 O O . GLY A 1 73 ? -3.774 6.591 -10.684 1.00 92.00 73 GLY A O 1
ATOM 540 N N . GLY A 1 74 ? -3.629 7.402 -8.610 1.00 82.12 74 GLY A N 1
ATOM 541 C CA . GLY A 1 74 ? -3.164 8.725 -9.012 1.00 82.12 74 GLY A CA 1
ATOM 542 C C . GLY A 1 74 ? -4.249 9.611 -9.653 1.00 82.12 74 GLY A C 1
ATOM 543 O O . GLY A 1 74 ? -5.323 9.149 -10.038 1.00 82.12 74 GLY A O 1
ATOM 544 N N . PRO A 1 75 ? -3.971 10.915 -9.815 1.00 73.19 75 PRO A N 1
ATOM 545 C CA . PRO A 1 75 ? -5.013 11.943 -9.920 1.00 73.19 75 PRO A CA 1
ATOM 546 C C . PRO A 1 75 ? -5.727 12.068 -11.280 1.00 73.19 75 PRO A C 1
ATOM 548 O O . PRO A 1 75 ? -6.535 12.975 -11.442 1.00 73.19 75 PRO A O 1
ATOM 551 N N . ASN A 1 76 ? -5.427 11.244 -12.298 1.00 60.06 76 ASN A N 1
ATOM 552 C CA . ASN A 1 76 ? -5.876 11.522 -13.679 1.00 60.06 76 ASN A CA 1
ATOM 553 C C . ASN A 1 76 ? -6.232 10.300 -14.543 1.00 60.06 76 ASN A C 1
ATOM 555 O O . ASN A 1 76 ? -5.921 10.291 -15.733 1.00 60.06 76 ASN A O 1
ATOM 559 N N . GLY A 1 77 ? -6.868 9.262 -13.990 1.00 58.41 77 GLY A N 1
ATOM 560 C CA . GLY A 1 77 ? -7.443 8.130 -14.749 1.00 58.41 77 GLY A CA 1
ATOM 561 C C . GLY A 1 77 ? -6.451 7.238 -15.521 1.00 58.41 77 GLY A C 1
ATOM 562 O O . GLY A 1 77 ? -6.792 6.117 -15.881 1.00 58.41 77 GLY A O 1
ATOM 563 N N . GLY A 1 78 ? -5.223 7.710 -15.747 1.00 64.50 78 GLY A N 1
ATOM 564 C CA . GLY A 1 78 ? -4.121 6.993 -16.375 1.00 64.50 78 GLY A CA 1
ATOM 565 C C . GLY A 1 78 ? -3.345 6.088 -15.422 1.00 64.50 78 GLY A C 1
ATOM 566 O O . GLY A 1 78 ? -2.512 5.325 -15.900 1.00 64.50 78 GLY A O 1
ATOM 567 N N . GLY A 1 79 ? -3.624 6.125 -14.115 1.00 78.00 79 GLY A N 1
ATOM 568 C CA . GLY A 1 79 ? -2.923 5.274 -13.158 1.00 78.00 79 GLY A CA 1
ATOM 569 C C . GLY A 1 79 ? -1.556 5.833 -12.751 1.00 78.00 79 GLY A C 1
ATOM 570 O O . GLY A 1 79 ? -0.875 6.484 -13.546 1.00 78.00 79 GLY A O 1
ATOM 571 N N . TYR A 1 80 ? -1.091 5.497 -11.551 1.00 88.62 80 TYR A N 1
ATOM 572 C CA . TYR A 1 80 ? 0.341 5.299 -11.352 1.00 88.62 80 TYR A CA 1
ATOM 573 C C . TYR A 1 80 ? 0.740 3.946 -11.944 1.00 88.62 80 TYR A C 1
ATOM 575 O O . TYR A 1 80 ? 0.009 2.962 -11.829 1.00 88.62 80 TYR A O 1
ATOM 583 N N . VAL A 1 81 ? 1.908 3.893 -12.587 1.00 90.81 81 VAL A N 1
ATOM 584 C CA . VAL A 1 81 ? 2.506 2.628 -13.025 1.00 90.81 81 VAL A CA 1
ATOM 585 C C . VAL A 1 81 ? 3.383 2.106 -11.894 1.00 90.81 81 VAL A C 1
ATOM 587 O O . VAL A 1 81 ? 4.338 2.773 -11.500 1.00 90.81 81 VAL A O 1
ATOM 590 N N . TYR A 1 82 ? 3.064 0.918 -11.391 1.00 93.06 82 TYR A N 1
ATOM 591 C CA . TYR A 1 82 ? 3.839 0.192 -10.385 1.00 93.06 82 TYR A CA 1
ATOM 592 C C . TYR A 1 82 ? 4.757 -0.822 -11.077 1.00 93.06 82 TYR A C 1
ATOM 594 O O . TYR A 1 82 ? 4.383 -1.967 -11.358 1.00 93.06 82 TYR A O 1
ATOM 602 N N . ASP A 1 83 ? 5.930 -0.320 -11.459 1.00 92.38 83 ASP A N 1
ATOM 603 C CA . ASP A 1 83 ? 7.015 -0.998 -12.169 1.00 92.38 83 ASP A CA 1
ATOM 604 C C . ASP A 1 83 ? 8.239 -1.255 -11.273 1.00 92.38 83 ASP A C 1
ATOM 606 O O . ASP A 1 83 ? 9.367 -1.325 -11.761 1.00 92.38 83 ASP A O 1
ATOM 610 N N . GLU A 1 84 ? 8.030 -1.394 -9.960 1.00 93.50 84 GLU A N 1
ATOM 611 C CA . GLU A 1 84 ? 9.081 -1.809 -9.035 1.00 93.50 84 GLU A CA 1
ATOM 612 C C . GLU A 1 84 ? 9.754 -3.116 -9.489 1.00 93.50 84 GLU A C 1
ATOM 614 O O . GLU A 1 84 ? 9.125 -4.012 -10.062 1.00 93.50 84 GLU A O 1
ATOM 619 N N . LEU A 1 85 ? 11.059 -3.239 -9.230 1.00 92.62 85 LEU A N 1
ATOM 620 C CA . LEU A 1 85 ? 11.794 -4.461 -9.537 1.00 92.62 85 LEU 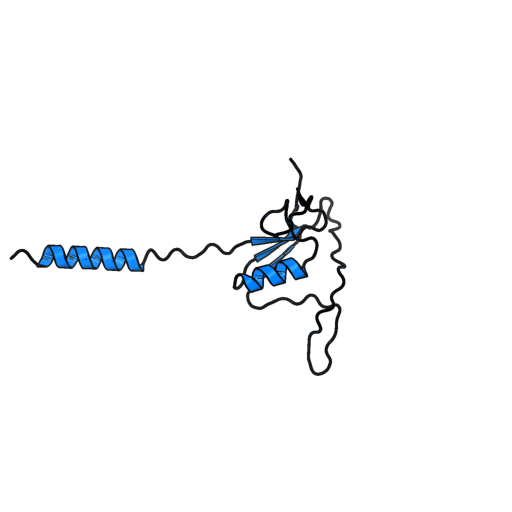A CA 1
ATOM 621 C C . LEU A 1 85 ? 11.296 -5.595 -8.631 1.00 92.62 85 LEU A C 1
ATOM 623 O O . LEU A 1 85 ? 11.511 -5.562 -7.422 1.00 92.62 85 LEU A O 1
ATOM 627 N N . ARG A 1 86 ? 10.689 -6.629 -9.219 1.00 92.12 86 ARG A N 1
ATOM 628 C CA . ARG A 1 86 ? 10.182 -7.791 -8.475 1.00 92.12 86 ARG A CA 1
ATOM 629 C C . ARG A 1 86 ? 11.166 -8.947 -8.564 1.00 92.12 86 ARG A C 1
ATOM 631 O O . ARG A 1 86 ? 11.262 -9.608 -9.595 1.00 92.12 86 ARG A O 1
ATOM 638 N N . THR A 1 87 ? 11.917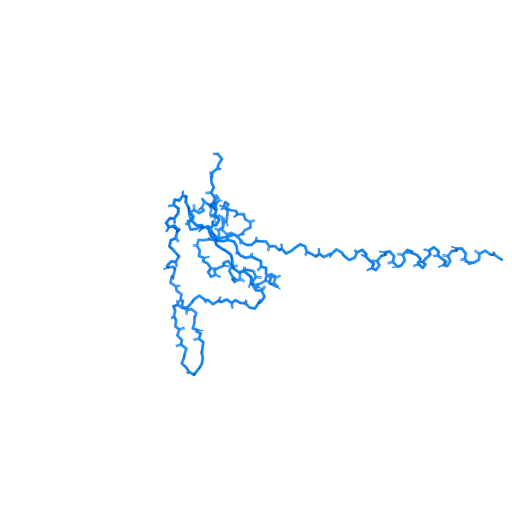 -9.157 -7.490 1.00 89.88 87 THR A N 1
ATOM 639 C CA . THR A 1 87 ? 12.997 -10.155 -7.412 1.00 89.88 87 THR A CA 1
ATOM 640 C C . THR A 1 87 ? 12.594 -11.440 -6.702 1.00 89.88 87 THR A C 1
ATOM 642 O O . THR A 1 87 ? 13.421 -12.339 -6.599 1.00 89.88 87 THR A O 1
ATOM 645 N N . VAL A 1 88 ? 11.365 -11.527 -6.179 1.00 86.31 88 VAL A N 1
ATOM 646 C CA . VAL A 1 88 ? 10.893 -12.723 -5.476 1.00 86.31 88 VAL A CA 1
ATOM 647 C C . VAL A 1 88 ? 10.566 -13.812 -6.507 1.00 86.31 88 VAL A C 1
ATOM 649 O O . VAL A 1 88 ? 9.636 -13.631 -7.300 1.00 86.31 88 VAL A O 1
ATOM 652 N N . PRO A 1 89 ? 11.301 -14.938 -6.507 1.00 87.56 89 PRO A N 1
ATOM 653 C CA . PRO A 1 89 ? 11.048 -16.037 -7.425 1.00 87.56 89 PRO A CA 1
ATOM 654 C C . PRO A 1 89 ? 9.757 -16.766 -7.048 1.00 87.56 89 PRO A C 1
ATOM 656 O O . PRO A 1 89 ? 9.570 -17.141 -5.890 1.00 87.56 89 PRO A O 1
ATOM 659 N N . TRP A 1 90 ? 8.901 -17.057 -8.030 1.00 83.81 90 TRP A N 1
ATOM 660 C CA . TRP A 1 90 ? 7.671 -17.823 -7.803 1.00 83.81 90 TRP A CA 1
ATOM 661 C C . TRP A 1 90 ? 7.435 -18.932 -8.828 1.00 83.81 90 TRP A C 1
ATOM 663 O O . TRP A 1 90 ? 7.848 -18.839 -9.984 1.00 83.81 90 TRP A O 1
ATOM 673 N N . GLY A 1 91 ? 6.728 -19.978 -8.388 1.00 78.00 91 GLY A N 1
ATOM 674 C CA . GLY A 1 91 ? 6.385 -21.159 -9.180 1.00 78.00 91 GLY A CA 1
ATOM 675 C C . GLY A 1 91 ? 7.421 -22.282 -9.094 1.00 78.00 91 GLY A C 1
ATOM 676 O O . GLY A 1 91 ? 8.551 -22.077 -8.683 1.00 78.00 91 GLY A O 1
ATOM 677 N N . ALA A 1 92 ? 7.011 -23.493 -9.472 1.00 81.00 92 ALA A N 1
ATOM 678 C CA . ALA A 1 92 ? 7.860 -24.675 -9.628 1.00 81.00 92 ALA A CA 1
ATOM 679 C C . ALA A 1 92 ? 7.372 -25.461 -10.863 1.00 81.00 92 ALA A C 1
ATOM 681 O O . ALA A 1 92 ? 6.179 -25.391 -11.175 1.00 81.00 92 ALA A O 1
ATOM 682 N N . PRO A 1 93 ? 8.223 -26.219 -11.587 1.00 82.44 93 PRO A N 1
ATOM 683 C CA . PRO A 1 93 ? 9.624 -26.570 -11.306 1.00 82.44 93 PRO A CA 1
ATOM 684 C C . PRO A 1 93 ? 10.663 -25.536 -11.777 1.00 82.44 93 PRO A C 1
ATOM 686 O O . PRO A 1 93 ? 11.857 -25.736 -11.574 1.00 82.44 93 PRO A O 1
ATOM 689 N N . SER A 1 94 ? 10.234 -24.454 -12.425 1.00 81.56 94 SER A N 1
ATOM 690 C CA . SER A 1 94 ? 11.088 -23.319 -12.774 1.00 81.56 94 SER A CA 1
ATOM 691 C C . SER A 1 94 ? 10.513 -22.077 -12.122 1.00 81.56 94 SER A C 1
ATOM 693 O O . SER A 1 94 ? 9.362 -21.731 -12.386 1.00 81.56 94 SER A O 1
ATOM 695 N N . ASN A 1 95 ? 11.308 -21.437 -11.273 1.00 85.12 95 ASN A N 1
ATOM 696 C CA . ASN A 1 95 ? 10.909 -20.195 -10.642 1.00 85.12 95 ASN A CA 1
ATOM 697 C C . ASN A 1 95 ? 11.107 -19.046 -11.638 1.00 85.12 95 ASN A C 1
ATOM 699 O O . ASN A 1 95 ? 12.088 -19.039 -12.387 1.00 85.12 95 ASN A O 1
ATOM 703 N N . VAL A 1 96 ? 10.192 -18.083 -11.634 1.00 84.31 96 VAL A N 1
ATOM 704 C CA . VAL A 1 96 ? 10.292 -16.858 -12.433 1.00 84.31 96 VAL A CA 1
ATOM 705 C C . VAL A 1 96 ? 10.237 -15.632 -11.529 1.00 84.31 96 VAL A C 1
ATOM 707 O O . VAL A 1 96 ? 9.422 -15.578 -10.608 1.00 84.31 96 VAL A O 1
ATOM 710 N N . ASP A 1 97 ? 11.087 -14.653 -11.824 1.00 87.94 97 ASP A N 1
ATOM 711 C CA . ASP A 1 97 ? 11.063 -13.328 -11.200 1.00 87.94 97 ASP A CA 1
ATOM 712 C C . ASP A 1 97 ? 10.152 -12.387 -12.016 1.00 87.94 97 ASP A C 1
ATOM 714 O O . ASP A 1 97 ? 9.718 -12.716 -13.124 1.00 87.94 97 ASP A O 1
ATOM 718 N N . GLY A 1 98 ? 9.851 -11.199 -11.488 1.00 88.88 98 GLY A N 1
ATOM 719 C CA . GLY A 1 98 ? 9.011 -10.194 -12.157 1.00 88.88 98 GLY A CA 1
ATOM 720 C C . GLY A 1 98 ? 7.518 -10.268 -11.812 1.00 88.88 98 GLY A C 1
ATOM 721 O O . GLY A 1 98 ? 6.753 -9.371 -12.177 1.00 88.88 98 GLY A O 1
ATOM 722 N N . SER A 1 99 ? 7.096 -11.304 -11.086 1.00 89.62 99 SER A N 1
ATOM 723 C CA . SER A 1 99 ? 5.709 -11.469 -10.641 1.00 89.62 99 SER A CA 1
ATOM 724 C C . SER A 1 99 ? 5.426 -10.643 -9.389 1.00 89.62 99 SER A C 1
ATOM 726 O O . SER A 1 99 ? 6.292 -10.504 -8.532 1.00 89.62 99 SER A O 1
ATOM 728 N N . LEU A 1 100 ? 4.207 -10.112 -9.280 1.00 92.50 100 LEU A N 1
ATOM 729 C CA . LEU A 1 100 ? 3.679 -9.630 -8.004 1.00 92.50 100 LEU A CA 1
ATOM 730 C C . LEU A 1 100 ? 3.169 -10.844 -7.227 1.00 92.50 100 LEU A C 1
ATOM 732 O O . LEU A 1 100 ? 2.324 -11.581 -7.745 1.00 92.50 100 LEU A O 1
ATOM 736 N N . ILE A 1 101 ? 3.699 -11.072 -6.029 1.00 93.00 101 ILE A N 1
ATOM 737 C CA . ILE A 1 101 ? 3.364 -12.252 -5.233 1.00 93.00 101 ILE A CA 1
ATOM 738 C C . ILE A 1 101 ? 2.273 -11.857 -4.253 1.00 93.00 101 ILE A C 1
ATOM 740 O O . ILE A 1 101 ? 2.508 -11.057 -3.354 1.00 93.00 101 ILE A O 1
ATOM 744 N N . LEU A 1 102 ? 1.067 -12.385 -4.466 1.00 94.38 102 LEU A N 1
ATOM 745 C CA . LEU A 1 102 ? -0.045 -12.184 -3.547 1.00 94.38 102 LEU A CA 1
ATOM 746 C C . LEU A 1 102 ? 0.024 -13.233 -2.438 1.00 94.38 102 LEU A C 1
ATOM 748 O O . LEU A 1 102 ? -0.066 -14.429 -2.711 1.00 94.38 102 LEU A O 1
ATOM 752 N N . GLU A 1 103 ? 0.172 -12.759 -1.208 1.00 93.56 103 GLU A N 1
ATOM 753 C CA . GLU A 1 103 ? 0.279 -13.594 -0.015 1.00 93.56 103 GLU A CA 1
ATOM 754 C C . GLU A 1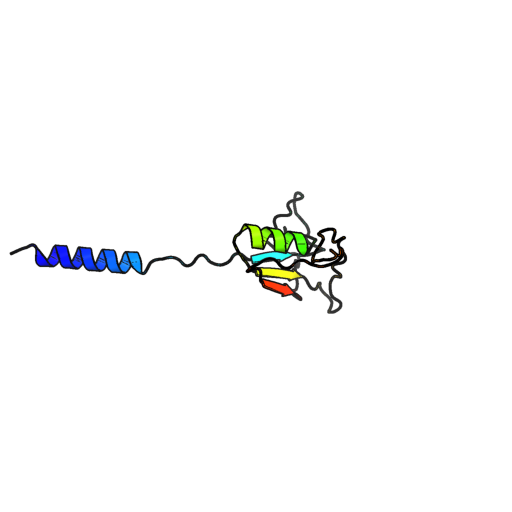 103 ? -1.082 -14.121 0.461 1.00 93.56 103 GLU A C 1
ATOM 756 O O . GLU A 1 103 ? -2.147 -13.555 0.176 1.00 93.56 103 GLU A O 1
ATOM 761 N N . ASP A 1 104 ? -1.043 -15.217 1.219 1.00 92.50 104 ASP A N 1
ATOM 762 C CA . ASP A 1 104 ? -2.241 -15.844 1.768 1.00 92.50 104 ASP A CA 1
ATOM 763 C C . ASP A 1 104 ? -3.050 -14.852 2.614 1.00 92.50 104 ASP A C 1
ATOM 765 O O . ASP A 1 104 ? -2.536 -14.164 3.494 1.00 92.50 104 ASP A O 1
ATOM 769 N N . ASN A 1 105 ? -4.364 -14.827 2.386 1.00 93.25 105 ASN A N 1
ATOM 770 C CA . ASN A 1 105 ? -5.314 -13.964 3.094 1.00 93.25 105 ASN A CA 1
ATOM 771 C C . ASN A 1 105 ? -5.085 -12.449 2.937 1.00 93.25 105 ASN A C 1
ATOM 773 O O . ASN A 1 105 ? -5.726 -11.687 3.665 1.00 93.25 105 ASN A O 1
ATOM 777 N N . VAL A 1 106 ? -4.279 -12.000 1.971 1.00 96.44 106 VAL A N 1
ATOM 778 C CA . VAL A 1 106 ? -4.177 -10.581 1.595 1.00 96.44 106 VAL A CA 1
ATOM 779 C C . VAL A 1 106 ? -5.193 -10.248 0.500 1.00 96.44 106 VAL A C 1
ATOM 781 O O . VAL A 1 106 ? -5.383 -11.009 -0.449 1.00 96.44 106 VAL A O 1
ATOM 784 N N . GLN A 1 107 ? -5.892 -9.118 0.633 1.00 97.12 107 GLN A N 1
ATOM 785 C CA . GLN A 1 107 ? -6.771 -8.590 -0.416 1.00 97.12 107 GLN A CA 1
ATOM 786 C C . GLN A 1 107 ? -6.128 -7.358 -1.041 1.00 97.12 107 GLN A C 1
ATOM 788 O O . GLN A 1 107 ? -5.787 -6.426 -0.326 1.00 97.12 107 GLN A O 1
ATOM 793 N N . LEU A 1 108 ? -6.001 -7.327 -2.367 1.00 97.25 108 LEU A N 1
ATOM 794 C CA . LEU A 1 108 ? -5.409 -6.200 -3.083 1.00 97.25 108 LEU A CA 1
ATOM 795 C C . LEU A 1 108 ? -6.478 -5.443 -3.876 1.00 97.25 108 LEU A C 1
ATOM 797 O O . LEU A 1 108 ? -7.126 -6.011 -4.756 1.00 97.25 108 LEU A O 1
ATOM 801 N N . TYR A 1 109 ? -6.621 -4.152 -3.591 1.00 96.38 109 TYR A N 1
ATOM 802 C CA . TYR A 1 109 ? -7.540 -3.238 -4.264 1.00 96.38 109 TYR A CA 1
ATOM 803 C C . TYR A 1 109 ? -6.771 -2.041 -4.823 1.00 96.38 109 TYR A C 1
ATOM 805 O O . TYR A 1 109 ? -5.788 -1.599 -4.234 1.00 96.38 109 TYR A O 1
ATOM 813 N N . GLY A 1 110 ? -7.220 -1.476 -5.945 1.00 94.00 110 GLY A N 1
ATOM 814 C CA . GLY A 1 110 ? -6.529 -0.359 -6.588 1.00 94.00 110 GLY A CA 1
ATOM 815 C C . GLY A 1 110 ? -7.465 0.651 -7.236 1.00 94.00 110 GLY A C 1
ATOM 816 O O . GLY A 1 110 ? -8.656 0.393 -7.409 1.00 94.00 110 GLY A O 1
ATOM 817 N N . GLY A 1 111 ? -6.899 1.797 -7.616 1.00 91.25 111 GLY A N 1
ATOM 818 C CA . GLY A 1 111 ? -7.636 2.898 -8.242 1.00 91.25 111 GLY A CA 1
ATOM 819 C C . GLY A 1 111 ? -8.155 3.939 -7.251 1.00 91.25 111 GLY A C 1
ATOM 820 O O . GLY A 1 111 ? -9.001 4.751 -7.615 1.00 91.25 111 GLY A O 1
ATOM 821 N N . PHE A 1 112 ? -7.666 3.921 -6.011 1.00 92.75 112 PHE A N 1
ATOM 822 C CA . PHE A 1 112 ? -7.987 4.951 -5.026 1.00 92.75 112 PHE A CA 1
ATOM 823 C C . PHE A 1 112 ? -7.310 6.277 -5.382 1.00 92.75 112 PHE A C 1
ATOM 825 O O . PHE A 1 112 ? -6.281 6.291 -6.049 1.00 92.75 112 PHE A O 1
ATOM 832 N N . GLU A 1 113 ? -7.844 7.393 -4.894 1.00 90.12 113 GLU A N 1
ATOM 833 C CA . GLU A 1 113 ? -7.243 8.719 -5.118 1.00 90.12 113 GLU A CA 1
ATOM 834 C C . GLU A 1 113 ? -5.800 8.811 -4.590 1.00 90.12 113 GLU A C 1
ATOM 836 O O . GLU A 1 113 ? -4.970 9.495 -5.183 1.00 90.12 113 GLU A O 1
ATOM 841 N N . GLY A 1 114 ? -5.478 8.069 -3.525 1.00 90.69 114 GLY A N 1
ATOM 842 C CA . GLY A 1 114 ? -4.173 8.135 -2.872 1.00 90.69 114 GLY A CA 1
ATOM 843 C C . GLY A 1 114 ? -4.060 9.330 -1.934 1.00 90.69 114 GLY A C 1
ATOM 844 O O . GLY A 1 114 ? -5.066 9.838 -1.439 1.00 90.69 114 GLY A O 1
ATOM 845 N N . TYR A 1 115 ? -2.836 9.783 -1.677 1.00 87.62 115 TYR A N 1
ATOM 846 C CA . TYR A 1 115 ? -2.573 11.015 -0.949 1.00 87.62 115 TYR A CA 1
ATOM 847 C C . TYR A 1 115 ? -2.957 12.239 -1.788 1.00 87.62 115 TYR A C 1
ATOM 849 O O . TYR A 1 115 ? -2.545 12.401 -2.932 1.00 87.62 115 TYR A O 1
ATOM 857 N N . HIS A 1 116 ? -3.708 13.156 -1.183 1.00 77.19 116 HIS A N 1
ATOM 858 C CA . HIS A 1 116 ? -4.323 14.292 -1.869 1.00 77.19 116 HIS A CA 1
ATOM 859 C C . HIS A 1 116 ? -3.932 15.646 -1.261 1.00 77.19 116 HIS A C 1
ATOM 861 O O . HIS A 1 116 ? -4.500 16.675 -1.620 1.00 77.19 116 HIS A O 1
ATOM 867 N N . GLY A 1 117 ? -2.911 15.665 -0.395 1.00 69.25 117 GLY A N 1
ATOM 868 C CA . GLY A 1 117 ? -2.524 16.877 0.325 1.00 69.25 117 GLY A CA 1
ATOM 869 C C . GLY A 1 117 ? -3.630 17.372 1.260 1.00 69.25 117 GLY A C 1
ATOM 870 O O . GLY A 1 117 ? -4.740 16.846 1.288 1.00 69.25 117 GLY A O 1
ATOM 871 N N . ILE A 1 118 ? -3.310 18.385 2.055 1.00 58.62 118 ILE A N 1
ATOM 872 C CA . ILE A 1 118 ? -4.297 19.262 2.698 1.00 58.62 118 ILE A CA 1
ATOM 873 C C . ILE A 1 118 ? -4.263 20.618 2.008 1.00 58.62 118 ILE A C 1
ATOM 875 O O . ILE A 1 118 ? -3.153 21.020 1.587 1.00 58.62 118 ILE A O 1
#

Foldseek 3Di:
DPPPVVVVVVVVVVVVVVVPPPDDDFAEFEEELPQCCVVVAQDRRALNNHHNAPLVSQVVCVVVVAHEYEYAQEDDNNGDDRQPFFADFDDPPGTDTPDRDHDPNYHYYYHHHGDDDD

pLDDT: mean 85.36, std 12.7, range [51.62, 98.38]

Secondary structure (DSSP, 8-state):
--HHHHHHHHHHHHHHHHH---PPPPPEEEE-TT---GGG---SSSGGG-BSSHHHHHHHHHHTTS-EEEEE--TTSS-----------B-SSS-BSS---PPTT-EEEEEE------

Radius of gyration: 22.19 Å; chains: 1; bounding box: 46×46×67 Å

Sequence (118 aa):
MFNNRLDSILTVLVVVAIFAVAVPARAVVYVDKMAPRPGGVEDGLTWATAFDTIQEGIDLASALGGDEVWVAGGPNGGGYVYDELRTVPWGAPSNVDGSLILEDNVQLYGGFEGYHGI